Protein AF-A0A370DPQ4-F1 (afdb_monomer_lite)

Secondary structure (DSSP, 8-state):
------HHHHHHHHHHHHHHHHHHHHGGG-------HHHHHHHHHH-SSHHHHHHHHHT-SEEEEEEEE--S---S-TTS---EEEEEEEETTT--EEEPP-PPP-TTSSSTTHHHHHHHHHHHHHHHHTT---

Sequence (134 aa):
MGINKSAIDYSRQVSAELSNIAEEVFGNEAEIKQQEVKTLRQILNKANQPYLALCRQIGAERLLLADLEIPFSLSDIDSAYWPDLRLNLVDCDTGRKKKKNHLNPTVRDHFPFQQAIKEVATDFLDDYHHLVVK

Radius of gyration: 15.85 Å; chains: 1; bounding box: 51×26×43 Å

Structure (mmCIF, N/CA/C/O backbone):
data_AF-A0A370DPQ4-F1
#
_entry.id   AF-A0A370DPQ4-F1
#
loop_
_atom_site.group_PDB
_atom_site.id
_atom_site.type_symbol
_atom_site.label_atom_id
_atom_site.label_alt_id
_atom_site.label_comp_id
_atom_site.label_asym_id
_atom_site.label_entity_id
_atom_site.label_seq_id
_atom_site.pdbx_PDB_ins_code
_atom_site.Cartn_x
_atom_site.Cartn_y
_atom_site.Cartn_z
_atom_site.occupancy
_atom_site.B_iso_or_equiv
_atom_site.auth_seq_id
_atom_site.auth_comp_id
_atom_site.auth_asym_id
_atom_site.auth_atom_id
_atom_site.pdbx_PDB_model_num
ATOM 1 N N . MET A 1 1 ? 25.120 4.614 -23.167 1.00 29.52 1 MET A N 1
ATOM 2 C CA . MET A 1 1 ? 24.544 5.749 -22.416 1.00 29.52 1 MET A CA 1
ATOM 3 C C . MET A 1 1 ? 23.648 5.154 -21.345 1.00 29.52 1 MET A C 1
ATOM 5 O O . MET A 1 1 ? 22.537 4.755 -21.663 1.00 29.52 1 MET A O 1
ATOM 9 N N . GLY A 1 2 ? 24.177 4.958 -20.135 1.00 37.03 2 GLY A N 1
ATOM 10 C CA . GLY A 1 2 ? 23.387 4.459 -19.009 1.00 37.03 2 GLY A CA 1
ATOM 11 C C . GLY A 1 2 ? 22.484 5.582 -18.521 1.00 37.03 2 GLY A C 1
ATOM 12 O O . GLY A 1 2 ? 22.967 6.683 -18.255 1.00 37.03 2 GLY A O 1
ATOM 13 N N . ILE A 1 3 ? 21.175 5.348 -18.492 1.00 42.62 3 ILE A N 1
ATOM 14 C CA . ILE A 1 3 ? 20.234 6.290 -17.891 1.00 42.62 3 ILE A CA 1
ATOM 15 C C . ILE A 1 3 ? 20.566 6.287 -16.407 1.00 42.62 3 ILE A C 1
ATOM 17 O O . ILE A 1 3 ? 20.335 5.290 -15.731 1.00 42.62 3 ILE A O 1
ATOM 21 N N . ASN A 1 4 ? 21.136 7.387 -15.926 1.00 43.28 4 ASN A N 1
ATOM 22 C CA . ASN A 1 4 ? 21.389 7.618 -14.514 1.00 43.28 4 ASN A CA 1
ATOM 23 C C . ASN A 1 4 ? 20.014 7.763 -13.836 1.00 43.28 4 ASN A C 1
ATOM 25 O O . ASN A 1 4 ? 19.497 8.870 -13.694 1.00 43.28 4 ASN A O 1
ATOM 29 N N . LYS A 1 5 ? 19.340 6.634 -13.569 1.00 52.50 5 LYS A N 1
ATOM 30 C CA . LYS A 1 5 ? 18.010 6.602 -12.957 1.00 52.50 5 LYS A CA 1
ATOM 31 C C . LYS A 1 5 ? 18.172 7.119 -11.539 1.00 52.50 5 LYS A C 1
ATOM 33 O O . LYS A 1 5 ? 18.677 6.422 -10.662 1.00 52.50 5 LYS A O 1
ATOM 38 N N . SER A 1 6 ? 17.779 8.367 -11.325 1.00 59.38 6 SER A N 1
ATOM 39 C CA . SER A 1 6 ? 17.819 8.954 -9.997 1.00 59.38 6 SER A CA 1
ATOM 40 C C . SER A 1 6 ? 16.824 8.225 -9.083 1.00 59.38 6 SER A C 1
ATOM 42 O O . SER A 1 6 ? 15.811 7.689 -9.538 1.00 59.38 6 SER A O 1
ATOM 44 N N . ALA A 1 7 ? 17.065 8.245 -7.772 1.00 59.22 7 ALA A N 1
ATOM 45 C CA . ALA A 1 7 ? 16.111 7.757 -6.770 1.00 59.22 7 ALA A CA 1
ATOM 46 C C . ALA A 1 7 ? 14.694 8.360 -6.943 1.00 59.22 7 ALA A C 1
ATOM 48 O O . ALA A 1 7 ? 13.693 7.720 -6.625 1.00 59.22 7 ALA A O 1
ATOM 49 N N . ILE A 1 8 ? 14.616 9.581 -7.484 1.00 61.47 8 ILE A N 1
ATOM 50 C CA . ILE A 1 8 ? 13.374 10.304 -7.789 1.00 61.47 8 ILE A CA 1
ATOM 51 C C . ILE A 1 8 ? 12.639 9.676 -8.982 1.00 61.47 8 ILE A C 1
ATOM 53 O O . ILE A 1 8 ? 11.414 9.568 -8.966 1.00 61.47 8 ILE A O 1
ATOM 57 N N . ASP A 1 9 ? 13.363 9.233 -10.010 1.00 68.31 9 ASP A N 1
ATOM 58 C CA . ASP A 1 9 ? 12.749 8.568 -11.163 1.00 68.31 9 ASP A CA 1
ATOM 59 C C . ASP A 1 9 ? 12.213 7.188 -10.780 1.00 68.31 9 ASP A C 1
ATOM 61 O O . ASP A 1 9 ? 11.148 6.783 -11.246 1.00 68.31 9 ASP A O 1
ATOM 65 N N . TYR A 1 10 ? 12.911 6.498 -9.875 1.00 67.81 10 TYR A N 1
ATOM 66 C CA . TYR A 1 10 ? 12.460 5.214 -9.352 1.00 67.81 10 TYR A CA 1
ATOM 67 C C . TYR A 1 10 ? 11.205 5.348 -8.480 1.00 67.81 10 TYR A C 1
ATOM 69 O O . TYR A 1 10 ? 10.243 4.610 -8.678 1.00 67.81 10 TYR A O 1
ATOM 77 N N . SER A 1 11 ? 11.167 6.299 -7.538 1.00 67.56 11 SER A N 1
ATOM 78 C CA . SER A 1 11 ? 9.983 6.499 -6.688 1.00 67.56 11 SER A CA 1
ATOM 79 C C . SER A 1 11 ? 8.747 6.884 -7.503 1.00 67.56 11 SER A C 1
ATOM 81 O O . SER A 1 11 ? 7.648 6.410 -7.214 1.00 67.56 11 SER A O 1
ATOM 83 N N . ARG A 1 12 ? 8.928 7.674 -8.570 1.00 73.69 12 ARG A N 1
ATOM 84 C CA . ARG A 1 12 ? 7.856 8.002 -9.517 1.00 73.69 12 ARG A CA 1
ATOM 85 C C . ARG A 1 12 ? 7.357 6.764 -10.265 1.00 73.69 12 ARG A C 1
ATOM 87 O O . ARG A 1 12 ? 6.148 6.603 -10.389 1.00 73.69 12 ARG A O 1
ATOM 94 N N . GLN A 1 13 ? 8.259 5.892 -10.726 1.00 74.38 13 GLN A N 1
ATOM 95 C CA . GLN A 1 13 ? 7.888 4.627 -11.375 1.00 74.38 13 GLN A CA 1
ATOM 96 C C . GLN A 1 13 ? 7.106 3.721 -10.420 1.00 74.38 13 GLN A C 1
ATOM 98 O O . GLN A 1 13 ? 6.004 3.310 -10.756 1.00 74.38 13 GLN A O 1
ATOM 103 N N . VAL A 1 14 ? 7.605 3.500 -9.201 1.00 73.19 14 VAL A N 1
ATOM 104 C CA . VAL A 1 14 ? 6.902 2.711 -8.170 1.00 73.19 14 VAL A CA 1
ATOM 105 C C . VAL A 1 14 ? 5.509 3.268 -7.910 1.00 73.19 14 VAL A C 1
ATOM 107 O O . VAL A 1 14 ? 4.546 2.514 -7.838 1.00 73.19 14 VAL A O 1
ATOM 110 N N . SER A 1 15 ? 5.393 4.590 -7.771 1.00 76.06 15 SER A N 1
ATOM 111 C CA . SER A 1 15 ? 4.105 5.218 -7.507 1.00 76.06 15 SER A CA 1
ATOM 112 C C . SER A 1 15 ? 3.126 5.054 -8.667 1.00 76.06 15 SER A C 1
ATOM 114 O O . SER A 1 15 ? 1.945 4.855 -8.410 1.00 76.06 15 SER A O 1
ATOM 116 N N . ALA A 1 16 ? 3.592 5.140 -9.916 1.00 80.25 16 ALA A N 1
ATOM 117 C CA . ALA A 1 16 ? 2.751 4.919 -11.089 1.00 80.25 16 ALA A CA 1
ATOM 118 C C . ALA A 1 16 ? 2.267 3.463 -11.166 1.00 80.25 16 ALA A C 1
ATOM 120 O O . ALA A 1 16 ? 1.093 3.215 -11.413 1.00 80.25 16 ALA A O 1
ATOM 121 N N . GLU A 1 17 ? 3.148 2.504 -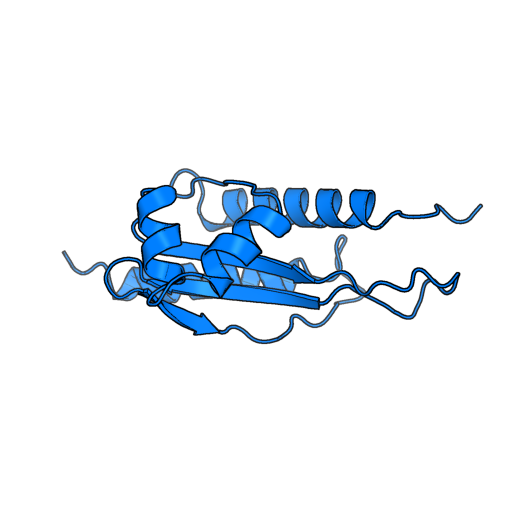10.881 1.00 79.25 17 GLU A N 1
ATOM 122 C CA . GLU A 1 17 ? 2.801 1.080 -10.859 1.00 79.25 17 GLU A CA 1
ATOM 123 C C . GLU A 1 17 ? 1.819 0.738 -9.741 1.00 79.25 17 GLU A C 1
ATOM 125 O O . GLU A 1 17 ? 0.858 0.005 -9.963 1.00 79.25 17 GLU A O 1
ATOM 130 N N . LEU A 1 18 ? 2.007 1.315 -8.551 1.00 76.56 18 LEU A N 1
ATOM 131 C CA . LEU A 1 18 ? 1.055 1.175 -7.451 1.00 76.56 18 LEU A CA 1
ATOM 132 C C . LEU A 1 18 ? -0.318 1.737 -7.818 1.00 76.56 18 LEU A C 1
ATOM 134 O O . LEU A 1 18 ? -1.318 1.102 -7.498 1.00 76.56 18 LEU A O 1
ATOM 138 N N . SER A 1 19 ? -0.373 2.886 -8.500 1.00 79.81 19 SER A N 1
ATOM 139 C CA . SER A 1 19 ? -1.637 3.446 -8.984 1.00 79.81 19 SER A CA 1
ATOM 140 C C . SER A 1 19 ? -2.319 2.519 -9.987 1.00 79.81 19 SER A C 1
ATOM 142 O O . SER A 1 19 ? -3.490 2.203 -9.810 1.00 79.81 19 SER A O 1
ATOM 144 N N . ASN A 1 20 ? -1.579 2.024 -10.984 1.00 83.62 20 ASN A N 1
ATOM 145 C CA . ASN A 1 20 ? -2.119 1.121 -12.004 1.00 83.62 20 ASN A CA 1
ATOM 146 C C . ASN A 1 20 ? -2.664 -0.173 -11.388 1.00 83.62 20 ASN A C 1
ATOM 148 O O . ASN A 1 20 ? -3.752 -0.619 -11.739 1.00 83.62 20 ASN A O 1
ATOM 152 N N . ILE A 1 21 ? -1.922 -0.773 -10.450 1.00 80.81 21 ILE A N 1
ATOM 153 C CA . ILE A 1 21 ? -2.357 -1.995 -9.763 1.00 80.81 21 ILE A CA 1
ATOM 154 C C . ILE A 1 21 ? -3.564 -1.708 -8.872 1.00 80.81 21 ILE A C 1
ATOM 156 O O . ILE A 1 21 ? -4.477 -2.524 -8.808 1.00 80.81 21 ILE A O 1
ATOM 160 N N . ALA A 1 22 ? -3.593 -0.559 -8.195 1.00 77.88 22 ALA A N 1
ATOM 161 C CA . ALA A 1 22 ? -4.729 -0.191 -7.367 1.00 77.88 22 ALA A CA 1
ATOM 162 C C . ALA A 1 22 ? -6.004 0.009 -8.201 1.00 77.88 22 ALA A C 1
ATOM 164 O O . ALA A 1 22 ? -7.057 -0.484 -7.809 1.00 77.88 22 ALA A O 1
ATOM 165 N N . GLU A 1 23 ? -5.907 0.654 -9.365 1.00 81.31 23 GLU A N 1
ATOM 166 C CA . GLU A 1 23 ? -7.024 0.776 -10.307 1.00 81.31 23 GLU A CA 1
ATOM 167 C C . GLU A 1 23 ? -7.464 -0.588 -10.857 1.00 81.31 23 GLU A C 1
ATOM 169 O O . GLU A 1 23 ? -8.661 -0.854 -10.941 1.00 81.31 23 GLU A O 1
ATOM 174 N N . GLU A 1 24 ? -6.520 -1.473 -11.194 1.00 84.38 24 GLU A N 1
ATOM 175 C CA . GLU A 1 24 ? -6.833 -2.811 -11.711 1.00 84.38 24 GLU A CA 1
ATOM 176 C C . GLU A 1 24 ? -7.523 -3.698 -10.663 1.00 84.38 24 GLU A C 1
ATOM 178 O O . GLU A 1 24 ? -8.462 -4.423 -10.988 1.00 84.38 24 GLU A O 1
ATOM 183 N N . VAL A 1 25 ? -7.042 -3.664 -9.419 1.00 82.75 25 VAL A N 1
ATOM 184 C CA . VAL A 1 25 ? -7.478 -4.573 -8.354 1.00 82.75 25 VAL A CA 1
ATOM 185 C C . VAL A 1 25 ? -8.693 -4.015 -7.612 1.00 82.75 25 VAL A C 1
ATOM 187 O O . VAL A 1 25 ? -9.684 -4.719 -7.463 1.00 82.75 25 VAL A O 1
ATOM 190 N N . PHE A 1 26 ? -8.647 -2.755 -7.170 1.00 79.25 26 PHE A N 1
ATOM 191 C CA . PHE A 1 26 ? -9.688 -2.149 -6.328 1.00 79.25 26 PHE A CA 1
ATOM 192 C C . PHE A 1 26 ? -10.723 -1.327 -7.115 1.00 79.25 26 PHE A C 1
ATOM 194 O O . PHE A 1 26 ? -11.769 -0.968 -6.573 1.00 79.25 26 PHE A O 1
ATOM 201 N N . GLY A 1 27 ? -10.449 -0.988 -8.379 1.00 77.81 27 GLY A N 1
ATOM 202 C CA . GLY A 1 27 ? -11.340 -0.157 -9.187 1.00 77.81 27 GLY A CA 1
ATOM 203 C C . GLY A 1 27 ? -11.649 1.194 -8.531 1.00 77.81 27 GLY A C 1
ATOM 204 O O . GLY A 1 27 ? -10.762 1.882 -8.033 1.00 77.81 27 GLY A O 1
ATOM 205 N N . ASN A 1 28 ? -12.932 1.572 -8.513 1.00 73.38 28 ASN A N 1
ATOM 206 C CA . ASN A 1 28 ? -13.397 2.857 -7.970 1.00 73.38 28 ASN A CA 1
ATOM 207 C C . ASN A 1 28 ? -13.479 2.898 -6.431 1.00 73.38 28 ASN A C 1
ATOM 209 O O . ASN A 1 28 ? -13.865 3.926 -5.877 1.00 73.38 28 ASN A O 1
ATOM 213 N N . GLU A 1 29 ? -13.184 1.794 -5.740 1.00 70.50 29 GLU A N 1
ATOM 214 C CA . GLU A 1 29 ? -13.314 1.695 -4.279 1.00 70.50 29 GLU A CA 1
ATOM 215 C C . GLU A 1 29 ? -12.052 2.160 -3.534 1.00 70.50 29 GLU A C 1
ATOM 217 O O . GLU A 1 29 ? -12.111 2.443 -2.337 1.00 70.50 29 GLU A O 1
ATOM 222 N N . ALA A 1 30 ? -10.915 2.287 -4.228 1.00 73.38 30 ALA A N 1
ATOM 223 C CA . ALA A 1 30 ? -9.673 2.780 -3.643 1.00 73.38 30 ALA A CA 1
ATOM 224 C C . ALA A 1 30 ? -9.435 4.262 -3.943 1.00 73.38 30 ALA A C 1
ATOM 226 O O . ALA A 1 30 ? -9.476 4.709 -5.087 1.00 73.38 30 ALA A O 1
ATOM 227 N N . 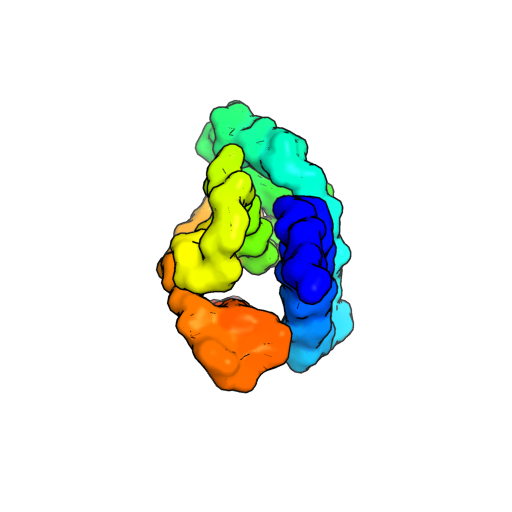GLU A 1 31 ? -9.067 5.016 -2.906 1.00 77.31 31 GLU A N 1
ATOM 228 C CA . GLU A 1 31 ? -8.483 6.343 -3.071 1.00 77.31 31 GLU A CA 1
ATOM 229 C C . GLU A 1 31 ? -6.954 6.249 -2.993 1.00 77.31 31 GLU A C 1
ATOM 231 O O . GLU A 1 31 ? -6.383 5.905 -1.954 1.00 77.31 31 GLU A O 1
ATOM 236 N N . ILE A 1 32 ? -6.270 6.586 -4.087 1.00 75.06 32 ILE A N 1
ATOM 237 C CA . ILE A 1 32 ? -4.806 6.597 -4.126 1.00 75.06 32 ILE A CA 1
ATOM 238 C C . ILE A 1 32 ? -4.304 7.954 -3.629 1.00 75.06 32 ILE A C 1
ATOM 240 O O . ILE A 1 32 ? -4.453 8.976 -4.299 1.00 75.06 32 ILE A O 1
ATOM 244 N N . LYS A 1 33 ? -3.650 7.965 -2.464 1.00 77.44 33 LYS A N 1
ATOM 245 C CA . LYS A 1 33 ? -2.978 9.155 -1.926 1.00 77.44 33 LYS A CA 1
ATOM 246 C C . LYS A 1 33 ? -1.463 8.959 -1.913 1.00 77.44 33 LYS A C 1
ATOM 248 O O . LYS A 1 33 ? -0.960 7.977 -1.376 1.00 77.44 33 LYS A O 1
ATOM 253 N N . GLN A 1 34 ? -0.731 9.931 -2.454 1.00 74.88 34 GLN A N 1
ATOM 254 C CA . GLN A 1 34 ? 0.728 10.000 -2.346 1.00 74.88 34 GLN A CA 1
ATOM 255 C C . GLN A 1 34 ? 1.123 10.937 -1.202 1.00 74.88 34 GLN A C 1
ATOM 257 O O . GLN A 1 34 ? 0.523 11.996 -1.016 1.00 74.88 34 GLN A O 1
ATOM 262 N N . GLN A 1 35 ? 2.151 10.564 -0.440 1.00 75.94 35 GLN A N 1
ATOM 263 C CA . GLN A 1 35 ? 2.678 11.387 0.645 1.00 75.94 35 GLN A CA 1
ATOM 264 C C . GLN A 1 35 ? 4.204 11.375 0.638 1.00 75.94 35 GLN A C 1
ATOM 266 O O . GLN A 1 35 ? 4.830 10.349 0.381 1.00 75.94 35 GLN A O 1
ATOM 271 N N . GLU A 1 36 ? 4.815 12.518 0.959 1.00 75.62 36 GLU A N 1
ATOM 272 C CA . GLU A 1 36 ? 6.263 12.586 1.132 1.00 75.62 36 GLU A CA 1
ATOM 273 C C . GLU A 1 36 ? 6.734 11.627 2.231 1.00 75.62 36 GLU A C 1
ATOM 275 O O . GLU A 1 36 ? 6.212 11.631 3.352 1.00 75.62 36 GLU A O 1
ATOM 280 N N . VAL A 1 37 ? 7.796 10.868 1.940 1.00 72.44 37 VAL A N 1
ATOM 281 C CA . VAL A 1 37 ? 8.385 9.883 2.863 1.00 72.44 37 VAL A CA 1
ATOM 282 C C . VAL A 1 37 ? 8.721 10.515 4.216 1.00 72.44 37 VAL A C 1
ATOM 284 O O . VAL A 1 37 ? 8.476 9.914 5.259 1.00 72.44 37 VAL A O 1
ATOM 287 N N . LYS A 1 38 ? 9.232 11.754 4.235 1.00 75.81 38 LYS A N 1
ATOM 288 C CA . LYS A 1 38 ? 9.564 12.466 5.479 1.00 75.81 38 LYS A CA 1
ATOM 289 C C . LYS A 1 38 ? 8.331 12.691 6.358 1.00 75.81 38 LYS A C 1
ATOM 291 O O . LYS A 1 38 ? 8.404 12.474 7.566 1.00 75.81 38 LYS A O 1
ATOM 296 N N . THR A 1 39 ? 7.215 13.093 5.760 1.00 79.38 39 THR A N 1
ATOM 297 C CA . THR A 1 39 ? 5.947 13.337 6.461 1.00 79.38 39 THR A CA 1
ATOM 298 C C . THR A 1 39 ? 5.366 12.031 6.991 1.00 79.38 39 THR A C 1
ATOM 300 O O . THR A 1 39 ? 5.032 11.947 8.173 1.00 79.38 39 THR A O 1
ATOM 303 N N . LEU A 1 40 ? 5.358 10.977 6.167 1.00 79.44 40 LEU A N 1
ATOM 304 C CA . LEU A 1 40 ? 4.949 9.639 6.595 1.00 79.44 40 LEU A CA 1
ATOM 305 C C . LEU A 1 40 ? 5.800 9.153 7.781 1.00 79.44 40 LEU A C 1
ATOM 307 O O . LEU A 1 40 ? 5.264 8.748 8.809 1.00 79.44 40 LEU A O 1
ATOM 311 N N . ARG A 1 41 ? 7.132 9.262 7.697 1.00 80.50 41 ARG A N 1
ATOM 312 C CA . ARG A 1 41 ? 8.052 8.880 8.783 1.00 80.50 41 ARG A CA 1
ATOM 313 C C . ARG A 1 41 ? 7.818 9.688 10.057 1.00 80.50 41 ARG A C 1
ATOM 315 O O . ARG A 1 41 ? 7.896 9.129 11.146 1.00 80.50 41 ARG A O 1
ATOM 322 N N . GLN A 1 42 ? 7.514 10.982 9.957 1.00 83.00 42 GLN A N 1
ATOM 323 C CA . GLN A 1 42 ? 7.187 11.797 11.129 1.00 83.00 42 GLN A CA 1
ATOM 324 C C . GLN A 1 42 ? 5.928 11.299 11.843 1.00 83.00 42 GLN A C 1
ATOM 326 O O . GLN A 1 42 ? 5.937 11.222 13.071 1.00 83.00 42 GLN A O 1
ATOM 331 N N . ILE A 1 43 ? 4.886 10.928 11.095 1.00 81.69 43 ILE A N 1
ATOM 332 C CA . ILE A 1 43 ? 3.659 10.343 11.653 1.00 81.69 43 ILE A CA 1
ATOM 333 C C . ILE A 1 43 ? 3.977 8.991 12.298 1.00 81.69 43 ILE A C 1
ATOM 335 O O . ILE A 1 43 ? 3.622 8.754 13.453 1.00 81.69 43 ILE A O 1
ATOM 339 N N . LEU A 1 44 ? 4.708 8.133 11.577 1.00 81.94 44 LEU A N 1
ATOM 340 C CA . LEU A 1 44 ? 5.025 6.780 12.027 1.00 81.94 44 LEU A CA 1
ATOM 341 C C . LEU A 1 44 ? 5.932 6.738 13.266 1.00 81.94 44 LEU A C 1
ATOM 343 O O . LEU A 1 44 ? 5.790 5.832 14.082 1.00 81.94 44 LEU A O 1
ATOM 347 N N . ASN A 1 45 ? 6.829 7.713 13.431 1.00 81.56 45 ASN A N 1
ATOM 348 C CA . ASN A 1 45 ? 7.802 7.733 14.527 1.00 81.56 45 ASN A CA 1
ATOM 349 C C . ASN A 1 45 ? 7.310 8.462 15.786 1.00 81.56 45 ASN A C 1
ATOM 351 O O . ASN A 1 45 ? 7.824 8.199 16.870 1.00 81.56 45 ASN A O 1
ATOM 355 N N . LYS A 1 46 ? 6.380 9.419 15.664 1.00 77.19 46 LYS A N 1
ATOM 356 C CA . LYS A 1 46 ? 5.977 10.287 16.790 1.00 77.19 46 LYS A CA 1
ATOM 357 C C . LYS A 1 46 ? 4.728 9.822 17.535 1.00 77.19 46 LYS A C 1
ATOM 359 O O . LYS A 1 46 ? 4.471 10.307 18.633 1.00 77.19 46 LYS A O 1
ATOM 364 N N . ALA A 1 47 ? 3.922 8.949 16.944 1.00 75.69 47 ALA A N 1
ATOM 365 C CA . ALA A 1 47 ? 2.623 8.586 17.495 1.00 75.69 47 ALA A CA 1
ATOM 366 C C . ALA A 1 47 ? 2.686 7.305 18.340 1.00 75.69 47 ALA A C 1
ATOM 368 O O . ALA A 1 47 ? 3.284 6.316 17.931 1.00 75.69 47 ALA A O 1
ATOM 369 N N . ASN A 1 48 ? 1.972 7.288 19.474 1.00 78.88 48 ASN A N 1
ATOM 370 C CA . ASN A 1 48 ? 1.753 6.067 20.268 1.00 78.88 48 ASN A CA 1
ATOM 371 C C . ASN A 1 48 ? 0.970 4.995 19.485 1.00 78.88 48 ASN A C 1
ATOM 373 O O . ASN A 1 48 ? 1.099 3.805 19.759 1.00 78.88 48 ASN A O 1
ATOM 377 N N . GLN A 1 49 ? 0.153 5.417 18.513 1.00 84.56 49 GLN A N 1
ATOM 378 C CA . GLN A 1 49 ? -0.604 4.558 17.598 1.00 84.56 49 GLN A CA 1
ATOM 379 C C . GLN A 1 49 ? -0.500 5.116 16.166 1.00 84.56 49 GLN A C 1
ATOM 381 O O . GLN A 1 49 ? -1.426 5.767 15.674 1.00 84.56 49 GLN A O 1
ATOM 386 N N . PRO A 1 50 ? 0.646 4.918 15.495 1.00 87.25 50 PRO A N 1
ATOM 387 C CA . PRO A 1 50 ? 0.979 5.638 14.267 1.00 87.25 50 PRO A CA 1
ATOM 388 C C . PRO A 1 50 ? 0.051 5.340 13.094 1.00 87.25 50 PRO A C 1
ATOM 390 O O . PRO A 1 50 ? -0.313 6.242 12.344 1.00 87.25 50 PRO A O 1
ATOM 393 N N . TYR A 1 51 ? -0.382 4.091 12.964 1.00 86.69 51 TYR A N 1
ATOM 394 C CA . TYR A 1 51 ? -1.263 3.671 11.881 1.00 86.69 51 TYR A CA 1
ATOM 395 C C . TYR A 1 51 ? -2.700 4.178 12.058 1.00 86.69 51 TYR A C 1
ATOM 397 O O . TYR A 1 51 ? -3.305 4.614 11.088 1.00 86.69 51 TYR A O 1
ATOM 405 N N . LEU A 1 52 ? -3.207 4.240 13.294 1.00 88.06 52 LEU A N 1
ATOM 406 C CA . LEU A 1 52 ? -4.495 4.876 13.606 1.00 88.06 52 LEU A CA 1
ATOM 407 C C . LEU A 1 52 ? -4.475 6.380 13.315 1.00 88.06 52 LEU A C 1
ATOM 409 O O . LEU A 1 52 ? -5.439 6.919 12.776 1.00 88.06 52 LEU A O 1
ATOM 413 N N . ALA A 1 53 ? -3.378 7.064 13.650 1.00 87.00 53 ALA A N 1
ATOM 414 C CA . ALA A 1 53 ? -3.217 8.479 13.328 1.00 87.00 53 ALA A CA 1
ATOM 415 C C . ALA A 1 53 ? -3.222 8.715 11.808 1.00 87.00 53 ALA A C 1
ATOM 417 O O . ALA A 1 53 ? -3.917 9.611 11.332 1.00 87.00 53 ALA A O 1
ATOM 418 N N . LEU A 1 54 ? -2.510 7.871 11.053 1.00 86.25 54 LEU A N 1
ATOM 419 C CA . LEU A 1 54 ? -2.487 7.920 9.591 1.00 86.25 54 LEU A CA 1
ATOM 420 C C . LEU A 1 54 ? -3.876 7.660 8.985 1.00 86.25 54 LEU A C 1
ATOM 422 O O . LEU A 1 54 ? -4.323 8.419 8.131 1.00 86.25 54 LEU A O 1
ATOM 426 N N . CYS A 1 55 ? -4.590 6.648 9.476 1.00 88.12 55 CYS A N 1
ATOM 427 C CA . CYS A 1 55 ? -5.960 6.348 9.065 1.00 88.12 55 CYS A CA 1
ATOM 428 C C . CYS A 1 55 ? -6.918 7.522 9.274 1.00 88.12 55 CYS A C 1
ATOM 430 O O . CYS A 1 55 ? -7.655 7.881 8.361 1.00 88.12 55 CYS A O 1
ATOM 432 N N . ARG A 1 56 ? -6.870 8.176 10.441 1.00 86.94 56 ARG A N 1
ATOM 433 C CA . ARG A 1 56 ? -7.709 9.353 10.732 1.00 86.94 56 ARG A CA 1
ATOM 434 C C . ARG A 1 56 ? -7.392 10.538 9.829 1.00 86.94 56 ARG A C 1
ATOM 436 O O . ARG A 1 56 ? -8.300 11.267 9.455 1.00 86.94 56 ARG A O 1
ATOM 443 N N . GLN A 1 57 ? -6.119 10.736 9.491 1.00 85.50 57 GLN A N 1
ATOM 444 C CA . GLN A 1 57 ? -5.706 11.791 8.568 1.00 85.50 57 GLN A CA 1
ATOM 445 C C . GLN A 1 57 ? -6.211 11.531 7.145 1.00 85.50 57 GLN A C 1
ATOM 447 O O . GLN A 1 57 ? -6.596 12.469 6.453 1.00 85.50 57 GLN A O 1
ATOM 452 N N . ILE A 1 58 ? -6.167 10.274 6.703 1.00 84.62 58 ILE A N 1
ATOM 453 C CA . ILE A 1 58 ? -6.577 9.883 5.352 1.00 84.62 58 ILE A CA 1
ATOM 454 C C . ILE A 1 58 ? -8.104 9.787 5.239 1.00 84.62 58 ILE A C 1
ATOM 456 O O . ILE A 1 58 ? -8.635 10.055 4.166 1.00 84.62 58 ILE A O 1
ATOM 460 N N . GLY A 1 59 ? -8.799 9.468 6.334 1.00 84.44 59 GLY A N 1
ATOM 461 C CA . GLY A 1 59 ? -10.248 9.269 6.351 1.00 84.44 59 GLY A CA 1
ATOM 462 C C . GLY A 1 59 ? -10.680 7.937 5.736 1.00 84.44 59 GLY A C 1
ATOM 463 O O . GLY A 1 59 ? -11.792 7.845 5.232 1.00 84.44 59 GLY A O 1
ATOM 464 N N . ALA A 1 60 ? -9.805 6.927 5.749 1.00 80.88 60 ALA A N 1
ATOM 465 C CA . ALA A 1 60 ? -10.086 5.612 5.179 1.00 80.88 60 ALA A CA 1
ATOM 466 C C . ALA A 1 60 ? -10.418 4.583 6.263 1.00 80.88 60 ALA A C 1
ATOM 468 O O . ALA A 1 60 ? -9.876 4.626 7.369 1.00 80.88 60 ALA A O 1
ATOM 469 N N . GLU A 1 61 ? -11.263 3.617 5.908 1.00 81.88 61 GLU A N 1
ATOM 470 C CA . GLU A 1 61 ? -11.556 2.458 6.754 1.00 81.88 61 GLU A CA 1
ATOM 471 C C . GLU A 1 61 ? -10.401 1.453 6.752 1.00 81.88 61 GLU A C 1
ATOM 473 O O . GLU A 1 61 ? -10.174 0.766 7.743 1.00 81.88 61 GLU A O 1
ATOM 478 N N . ARG A 1 62 ? -9.626 1.357 5.669 1.00 81.56 62 ARG A N 1
ATOM 479 C CA . ARG A 1 62 ? -8.467 0.461 5.559 1.00 81.56 62 ARG A CA 1
ATOM 480 C C . ARG A 1 62 ? -7.365 1.134 4.748 1.00 81.56 62 ARG A C 1
ATOM 482 O O . ARG A 1 62 ? -7.653 1.959 3.885 1.00 81.56 62 ARG A O 1
ATOM 489 N N . LEU A 1 63 ? -6.105 0.783 5.009 1.00 85.88 63 LEU A N 1
ATOM 490 C CA . LEU A 1 63 ? -4.970 1.286 4.225 1.00 85.88 63 LEU A CA 1
ATOM 491 C C . LEU A 1 63 ? -4.079 0.147 3.736 1.00 85.88 63 LEU A C 1
ATOM 493 O O . LEU A 1 63 ? -3.588 -0.653 4.533 1.00 85.88 63 LEU A O 1
ATOM 497 N N . LEU A 1 64 ? -3.783 0.153 2.438 1.00 84.12 64 LEU A N 1
ATOM 498 C CA . LEU A 1 64 ? -2.620 -0.520 1.870 1.00 84.12 64 LEU A CA 1
ATOM 499 C C . LEU A 1 64 ? -1.472 0.495 1.799 1.00 84.12 64 LEU A C 1
ATOM 501 O O . LEU A 1 64 ? -1.452 1.378 0.946 1.00 84.12 64 LEU A O 1
ATOM 505 N N . LEU A 1 65 ? -0.520 0.394 2.725 1.00 83.81 65 LEU A N 1
ATOM 506 C CA . LEU A 1 65 ? 0.621 1.301 2.799 1.00 83.81 65 LEU A CA 1
ATOM 507 C C . LEU A 1 65 ? 1.842 0.698 2.103 1.00 83.81 65 LEU A C 1
ATOM 509 O O . LEU A 1 65 ? 2.395 -0.297 2.576 1.00 83.81 65 LEU A O 1
ATOM 513 N N . ALA A 1 66 ? 2.306 1.369 1.052 1.00 79.88 66 ALA A N 1
ATOM 514 C CA . ALA A 1 66 ? 3.580 1.101 0.401 1.00 79.88 66 ALA A CA 1
ATOM 515 C C . ALA A 1 66 ? 4.684 2.016 0.957 1.00 79.88 66 ALA A C 1
ATOM 517 O O . ALA A 1 66 ? 4.698 3.219 0.707 1.00 79.88 66 ALA A O 1
ATOM 518 N N . ASP A 1 67 ? 5.604 1.441 1.732 1.00 77.25 67 ASP A N 1
ATOM 519 C CA . ASP A 1 67 ? 6.775 2.124 2.288 1.00 77.25 67 ASP A CA 1
ATOM 520 C C . ASP A 1 67 ? 8.009 1.765 1.454 1.00 77.25 67 ASP A C 1
ATOM 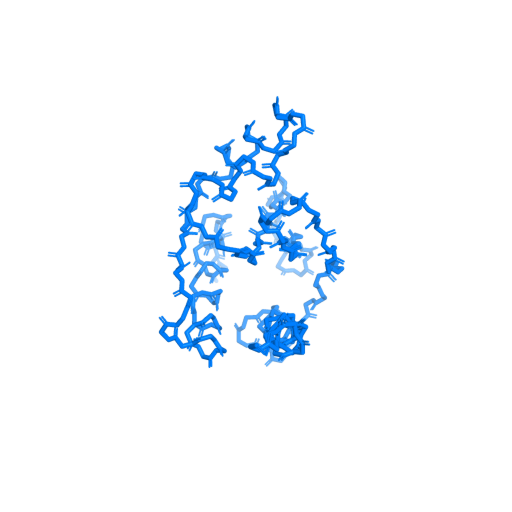522 O O . ASP A 1 67 ? 8.521 0.647 1.536 1.00 77.25 67 ASP A O 1
ATOM 526 N N . LEU A 1 68 ? 8.445 2.709 0.619 1.00 73.62 68 LEU A N 1
ATOM 527 C CA . LEU A 1 68 ? 9.620 2.569 -0.234 1.00 73.62 68 LEU A CA 1
ATOM 528 C C . LEU A 1 68 ? 10.860 3.121 0.482 1.00 73.62 68 LEU A C 1
ATOM 530 O O . LEU A 1 68 ? 10.962 4.323 0.738 1.00 73.62 68 LEU A O 1
ATOM 534 N N . GLU A 1 69 ? 11.830 2.253 0.752 1.00 69.88 69 GLU A N 1
ATOM 535 C CA . GLU A 1 69 ? 13.123 2.611 1.326 1.00 69.88 69 GLU A CA 1
ATOM 536 C C . GLU A 1 69 ? 14.211 2.525 0.245 1.00 69.88 69 GLU A C 1
ATOM 538 O O . GLU A 1 69 ? 14.597 1.444 -0.201 1.00 69.88 69 GLU A O 1
ATOM 543 N N . ILE A 1 70 ? 14.699 3.688 -0.203 1.00 62.16 70 ILE A N 1
ATOM 544 C CA . ILE A 1 70 ? 15.780 3.774 -1.192 1.00 62.16 70 ILE A CA 1
ATOM 545 C C . ILE A 1 70 ? 17.115 3.846 -0.440 1.00 62.16 70 ILE A C 1
ATOM 547 O O . ILE A 1 70 ? 17.353 4.843 0.250 1.00 62.16 70 ILE A O 1
ATOM 551 N N . PRO A 1 71 ? 17.994 2.829 -0.529 1.00 54.66 71 PRO A N 1
ATOM 552 C CA . PRO A 1 71 ? 19.291 2.885 0.131 1.00 54.66 71 PRO A CA 1
ATOM 553 C C . PRO A 1 71 ? 20.156 4.011 -0.460 1.00 54.66 71 PRO A C 1
ATOM 555 O O . PRO A 1 71 ? 20.181 4.241 -1.666 1.00 54.66 71 PRO A O 1
ATOM 558 N N . PHE A 1 72 ? 20.876 4.722 0.410 1.00 46.78 72 PHE A N 1
ATOM 559 C CA . PHE A 1 72 ? 21.576 5.983 0.119 1.00 46.78 72 PHE A CA 1
ATOM 560 C C . PHE A 1 72 ? 22.839 5.877 -0.765 1.00 46.78 72 PHE A C 1
ATOM 562 O O . PHE A 1 72 ? 23.561 6.862 -0.902 1.00 46.78 72 PHE A O 1
ATOM 569 N N . SER A 1 73 ? 23.130 4.733 -1.390 1.00 48.16 73 SER A N 1
ATOM 570 C CA . SER A 1 73 ? 24.299 4.578 -2.267 1.00 48.16 73 SER A CA 1
ATOM 571 C C . SER A 1 73 ? 23.879 4.227 -3.692 1.00 48.16 73 SER A C 1
ATOM 573 O O . SER A 1 73 ? 23.730 3.056 -4.036 1.00 48.16 73 SER A O 1
ATOM 575 N N . LEU A 1 74 ? 23.722 5.254 -4.528 1.00 45.59 74 LEU A N 1
ATOM 576 C CA . LEU A 1 74 ? 23.741 5.111 -5.983 1.00 45.59 74 LEU A CA 1
ATOM 577 C C . LEU A 1 74 ? 25.191 4.795 -6.381 1.00 45.59 74 LEU A C 1
ATOM 579 O O . LEU A 1 74 ? 26.016 5.700 -6.474 1.00 45.59 74 LEU A O 1
ATOM 583 N N . SER A 1 75 ? 25.530 3.512 -6.501 1.00 44.28 75 SER A N 1
ATOM 584 C CA . SER A 1 75 ? 26.773 3.077 -7.146 1.00 44.28 75 SER A CA 1
ATOM 585 C C . SER A 1 75 ? 26.469 2.736 -8.608 1.00 44.28 75 SER A C 1
ATOM 587 O O . SER A 1 75 ? 25.357 2.312 -8.918 1.00 44.28 75 SER A O 1
ATOM 589 N N . ASP A 1 76 ? 27.446 2.924 -9.497 1.00 45.44 76 ASP A N 1
ATOM 590 C CA . ASP A 1 76 ? 27.327 2.806 -10.962 1.00 45.44 76 ASP A CA 1
ATOM 591 C C . ASP A 1 76 ? 27.074 1.364 -11.482 1.00 45.44 76 ASP A C 1
ATOM 593 O O . ASP A 1 76 ? 27.369 1.051 -12.636 1.00 45.44 76 ASP A O 1
ATOM 597 N N . ILE A 1 77 ? 26.570 0.452 -10.640 1.00 47.56 77 ILE A N 1
ATOM 598 C CA . ILE A 1 77 ? 26.339 -0.960 -10.968 1.00 47.56 77 ILE A CA 1
ATOM 599 C C . ILE A 1 77 ? 24.831 -1.234 -11.065 1.00 47.56 77 ILE A C 1
ATOM 601 O O . ILE A 1 77 ? 24.145 -1.393 -10.054 1.00 47.56 77 ILE A O 1
ATOM 605 N N . ASP A 1 78 ? 24.338 -1.380 -12.300 1.00 46.03 78 ASP A N 1
ATOM 606 C CA . ASP A 1 78 ? 22.926 -1.623 -12.657 1.00 46.03 78 ASP A CA 1
ATOM 607 C C . ASP A 1 78 ? 22.297 -2.884 -12.019 1.00 46.03 78 ASP A C 1
ATOM 609 O O . ASP A 1 78 ? 21.076 -3.029 -12.004 1.00 46.03 78 ASP A O 1
ATOM 613 N N . SER A 1 79 ? 23.097 -3.820 -11.498 1.00 44.62 79 SER A N 1
ATOM 614 C CA . SER A 1 79 ? 22.622 -5.136 -11.047 1.00 44.62 79 SER A CA 1
ATOM 615 C C . SER A 1 79 ? 22.372 -5.276 -9.541 1.00 44.62 79 SER A C 1
ATOM 617 O O . SER A 1 79 ? 22.019 -6.374 -9.114 1.00 44.62 79 SER A O 1
ATOM 619 N N . ALA A 1 80 ? 22.604 -4.247 -8.715 1.00 46.94 80 ALA A N 1
ATOM 620 C CA . ALA A 1 80 ? 22.838 -4.494 -7.285 1.00 46.94 80 ALA A CA 1
ATOM 621 C C . ALA A 1 80 ? 21.821 -3.949 -6.271 1.00 46.94 80 ALA A C 1
ATOM 623 O O . ALA A 1 80 ? 21.824 -4.462 -5.157 1.00 46.94 80 ALA A O 1
ATOM 624 N N . TYR A 1 81 ? 20.947 -2.984 -6.574 1.00 53.62 81 TYR A N 1
ATOM 625 C CA . TYR A 1 81 ? 20.051 -2.460 -5.530 1.00 53.62 81 TYR A CA 1
ATOM 626 C C . TYR A 1 81 ? 18.669 -2.088 -6.055 1.00 53.62 81 TYR A C 1
ATOM 628 O O . TYR A 1 81 ? 18.407 -0.955 -6.451 1.00 53.62 81 TYR A O 1
ATOM 636 N N . TRP A 1 82 ? 17.753 -3.055 -5.984 1.00 58.22 82 TRP A N 1
ATOM 637 C CA . TRP A 1 82 ? 16.333 -2.739 -5.936 1.00 58.22 82 TRP A CA 1
ATOM 638 C C . TRP A 1 82 ? 16.028 -2.142 -4.555 1.00 58.22 82 TRP A C 1
ATOM 640 O O . TRP A 1 82 ? 16.457 -2.710 -3.548 1.00 58.22 82 TRP A O 1
ATOM 650 N N . PRO A 1 83 ? 15.350 -0.991 -4.468 1.00 61.44 83 PRO A N 1
ATOM 651 C CA . PRO A 1 83 ? 14.960 -0.431 -3.182 1.00 61.44 83 PRO A CA 1
ATOM 652 C C . PRO A 1 83 ? 13.973 -1.354 -2.470 1.00 61.44 83 PRO A C 1
ATOM 654 O O . PRO A 1 83 ? 13.156 -2.023 -3.106 1.00 61.44 83 PRO A O 1
ATOM 657 N N . ASP A 1 84 ? 14.066 -1.374 -1.143 1.00 71.75 84 ASP A N 1
ATOM 658 C CA . ASP A 1 84 ? 13.230 -2.220 -0.297 1.00 71.75 84 ASP A CA 1
ATOM 659 C C . ASP A 1 84 ? 11.817 -1.627 -0.277 1.00 71.75 84 ASP A C 1
ATOM 661 O O . ASP A 1 84 ? 11.580 -0.546 0.271 1.00 71.75 84 ASP A O 1
ATOM 665 N N . LEU A 1 85 ? 10.885 -2.312 -0.936 1.00 74.62 85 LEU A N 1
ATOM 666 C CA . LEU A 1 85 ? 9.472 -1.967 -0.931 1.00 74.62 85 LEU A CA 1
ATOM 667 C C . LEU A 1 85 ? 8.748 -2.849 0.083 1.00 74.62 85 LEU A C 1
ATOM 669 O O . LEU A 1 85 ? 8.634 -4.065 -0.087 1.00 74.62 85 LEU A O 1
ATOM 673 N N . ARG A 1 86 ? 8.215 -2.220 1.132 1.00 78.50 86 ARG A N 1
ATOM 674 C CA . ARG A 1 86 ? 7.454 -2.897 2.185 1.00 78.50 86 ARG A CA 1
ATOM 675 C C . ARG A 1 86 ? 5.980 -2.545 2.087 1.00 78.50 86 ARG A C 1
ATOM 677 O O . ARG A 1 86 ? 5.610 -1.376 2.169 1.00 78.50 86 ARG A O 1
ATOM 684 N N . LEU A 1 87 ? 5.132 -3.565 2.004 1.00 79.94 87 LEU A N 1
ATOM 685 C CA . LEU A 1 87 ? 3.680 -3.405 2.006 1.00 79.94 87 LEU A CA 1
ATOM 686 C C . LEU A 1 87 ? 3.113 -3.722 3.394 1.00 79.94 87 LEU A C 1
ATOM 688 O O . LEU A 1 87 ? 3.417 -4.754 4.000 1.00 79.94 87 LEU A O 1
ATOM 692 N N . ASN A 1 88 ? 2.284 -2.824 3.921 1.00 82.19 88 ASN A N 1
ATOM 693 C CA . ASN A 1 88 ? 1.582 -3.019 5.186 1.00 82.19 88 ASN A CA 1
ATOM 694 C C . ASN A 1 88 ? 0.081 -2.879 4.956 1.00 82.19 88 ASN A C 1
ATOM 696 O O . ASN A 1 88 ? -0.367 -1.852 4.454 1.00 82.19 88 ASN A O 1
ATOM 700 N N . LEU A 1 89 ? -0.680 -3.883 5.382 1.00 83.50 89 LEU A N 1
ATOM 701 C CA . LEU A 1 89 ? -2.138 -3.821 5.414 1.00 83.50 89 LEU A CA 1
ATOM 702 C C . LEU A 1 89 ? -2.543 -3.299 6.783 1.00 83.50 89 LEU A C 1
ATOM 704 O O . LEU A 1 89 ? -2.112 -3.863 7.790 1.00 83.50 89 LEU A O 1
ATOM 708 N N . VAL A 1 90 ? -3.319 -2.227 6.834 1.00 86.12 90 VAL A N 1
ATOM 709 C CA . VAL A 1 90 ? -3.727 -1.574 8.077 1.00 86.12 90 VAL A CA 1
ATOM 710 C C . VAL A 1 90 ? -5.241 -1.613 8.196 1.00 86.12 90 VAL A C 1
ATOM 712 O O . VAL A 1 90 ? -5.961 -1.117 7.330 1.00 86.12 90 VAL A O 1
ATOM 715 N N . ASP A 1 91 ? -5.703 -2.158 9.313 1.00 86.56 91 ASP A N 1
ATOM 716 C CA . ASP A 1 91 ? -7.070 -2.006 9.790 1.00 86.56 91 ASP A CA 1
ATOM 717 C C . ASP A 1 91 ? -7.185 -0.671 10.542 1.00 86.56 91 ASP A C 1
ATOM 719 O O . ASP A 1 91 ? -6.522 -0.480 11.567 1.00 86.56 91 ASP A O 1
ATOM 723 N N . CYS A 1 92 ? -7.988 0.266 10.029 1.00 88.50 92 CYS A N 1
ATOM 724 C CA . CYS A 1 92 ? -8.114 1.594 10.626 1.00 88.50 92 CYS A CA 1
ATOM 725 C C . CYS A 1 92 ? -9.018 1.664 11.854 1.00 88.50 92 CYS A C 1
ATOM 727 O O . CYS A 1 92 ? -8.931 2.653 12.585 1.00 88.50 92 CYS A O 1
ATOM 729 N N . ASP A 1 93 ? -9.807 0.625 12.134 1.00 85.81 93 ASP A N 1
ATOM 730 C CA . ASP A 1 93 ? -10.612 0.561 13.356 1.00 85.81 93 ASP A CA 1
ATOM 731 C C . ASP A 1 93 ? -9.714 0.255 14.556 1.00 85.81 93 ASP A C 1
ATOM 733 O O . ASP A 1 93 ? -9.842 0.845 15.631 1.00 85.81 93 ASP A O 1
ATOM 737 N N . THR A 1 94 ? -8.756 -0.656 14.362 1.00 84.38 94 THR A N 1
ATOM 738 C CA . THR A 1 94 ? -7.880 -1.144 15.436 1.00 84.38 94 THR A CA 1
ATOM 739 C C . THR A 1 94 ? -6.461 -0.578 15.386 1.00 84.38 94 THR A C 1
ATOM 741 O O . THR A 1 94 ? -5.715 -0.689 16.362 1.00 84.38 94 THR A O 1
ATOM 744 N N . GLY A 1 95 ? -6.051 0.003 14.257 1.00 83.50 95 GLY A N 1
ATOM 745 C CA . GLY A 1 95 ? -4.673 0.424 13.984 1.00 83.50 95 GLY A CA 1
ATOM 746 C C . GLY A 1 95 ?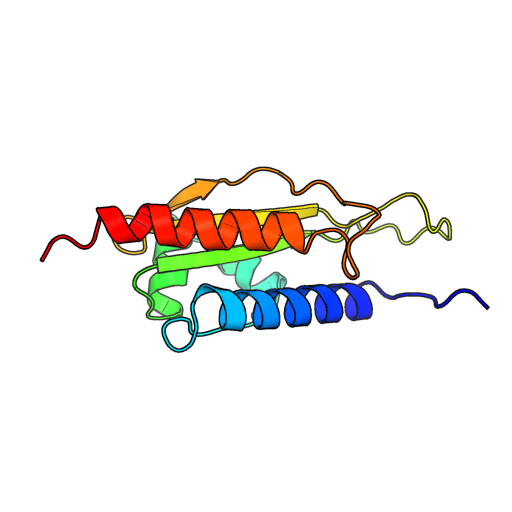 -3.683 -0.728 13.863 1.00 83.50 95 GLY A C 1
ATOM 747 O O . GLY A 1 95 ? -2.469 -0.496 13.849 1.00 83.50 95 GLY A O 1
ATOM 748 N N . ARG A 1 96 ? -4.169 -1.973 13.823 1.00 84.38 96 ARG A N 1
ATOM 749 C CA . ARG A 1 96 ? -3.320 -3.150 13.662 1.00 84.38 96 ARG A CA 1
ATOM 750 C C . ARG A 1 96 ? -2.845 -3.220 12.223 1.00 84.38 96 ARG A C 1
ATOM 752 O O . ARG A 1 96 ? -3.617 -3.022 11.288 1.00 84.38 96 ARG A O 1
ATOM 759 N N . LYS A 1 97 ? -1.565 -3.549 12.056 1.00 84.81 97 LYS A N 1
ATOM 760 C CA . LYS A 1 97 ? -0.994 -3.845 10.746 1.00 84.81 97 LYS A CA 1
ATOM 761 C C . LYS A 1 97 ? -0.688 -5.327 10.589 1.00 84.81 97 LYS A C 1
ATOM 763 O O . LYS A 1 97 ? -0.112 -5.942 11.487 1.00 84.81 97 LYS A O 1
ATOM 768 N N . LYS A 1 98 ? -0.983 -5.868 9.414 1.00 79.75 98 LYS A N 1
ATOM 769 C CA . LYS A 1 98 ? -0.444 -7.137 8.925 1.00 79.75 98 LYS A CA 1
ATOM 770 C C . LYS A 1 98 ? 0.717 -6.793 7.996 1.00 79.75 98 LYS A C 1
ATOM 772 O O . LYS A 1 98 ? 0.537 -6.150 6.962 1.00 79.75 98 LYS A O 1
ATOM 777 N N . LYS A 1 99 ? 1.937 -7.146 8.408 1.00 70.00 99 LYS A N 1
ATOM 778 C CA . LYS A 1 99 ? 3.137 -6.928 7.591 1.00 70.00 99 LYS A CA 1
ATOM 779 C C . LYS A 1 99 ? 3.151 -7.975 6.479 1.00 70.00 99 LYS A C 1
ATOM 781 O O . LYS A 1 99 ? 3.176 -9.165 6.782 1.00 70.00 99 LYS A O 1
ATOM 786 N N . LYS A 1 100 ? 3.168 -7.544 5.219 1.00 66.44 100 LYS A N 1
ATOM 787 C CA . LYS A 1 100 ? 3.544 -8.410 4.097 1.00 66.44 100 LYS A CA 1
ATOM 788 C C . LYS A 1 100 ? 5.045 -8.234 3.856 1.00 66.44 100 LYS A C 1
ATOM 790 O O . LYS A 1 100 ? 5.596 -7.148 4.044 1.00 66.44 100 LYS A O 1
ATOM 795 N N . ASN A 1 101 ? 5.721 -9.354 3.614 1.00 60.84 101 ASN A N 1
ATOM 796 C CA . ASN A 1 101 ? 7.181 -9.435 3.572 1.00 60.84 101 ASN A CA 1
ATOM 797 C C . ASN A 1 101 ? 7.788 -8.579 2.449 1.00 60.84 101 ASN A C 1
ATOM 799 O O . ASN A 1 101 ? 7.080 -8.101 1.568 1.00 60.84 101 ASN A O 1
ATOM 803 N N . HIS A 1 102 ? 9.112 -8.409 2.526 1.00 64.38 102 HIS A N 1
ATOM 804 C CA . HIS A 1 102 ? 9.960 -7.842 1.476 1.00 64.38 102 HIS A CA 1
ATOM 805 C C . HIS A 1 102 ? 9.559 -8.439 0.122 1.00 64.38 102 HIS A C 1
ATOM 807 O O . HIS A 1 102 ? 9.523 -9.665 -0.023 1.00 64.38 102 HIS A O 1
ATOM 813 N N . LEU A 1 103 ? 9.202 -7.582 -0.834 1.00 68.06 103 LEU A N 1
ATOM 814 C CA . LEU A 1 103 ? 8.889 -8.031 -2.185 1.00 68.06 103 LEU A CA 1
ATOM 815 C C . LEU A 1 103 ? 10.182 -8.458 -2.874 1.00 68.06 103 LEU A C 1
ATOM 817 O O . LEU A 1 103 ? 11.180 -7.745 -2.817 1.00 68.06 103 LEU A O 1
ATOM 821 N N . ASN A 1 104 ? 10.164 -9.621 -3.520 1.00 67.00 104 ASN A N 1
ATOM 822 C CA . ASN A 1 104 ? 11.301 -10.073 -4.310 1.00 67.00 104 ASN A CA 1
ATOM 823 C C . ASN A 1 104 ? 11.147 -9.579 -5.754 1.00 67.00 104 ASN A C 1
ATOM 825 O O . ASN A 1 104 ? 10.056 -9.702 -6.316 1.00 67.00 104 ASN A O 1
ATOM 829 N N . PRO A 1 105 ? 12.211 -9.038 -6.366 1.00 66.12 105 PRO A N 1
ATOM 830 C CA . PRO A 1 105 ? 12.168 -8.575 -7.743 1.00 66.12 105 PRO A CA 1
ATOM 831 C C . PRO A 1 105 ? 12.073 -9.763 -8.712 1.00 66.12 105 PRO A C 1
ATOM 833 O O . PRO A 1 105 ? 12.825 -10.733 -8.595 1.00 66.12 105 PRO A O 1
ATOM 836 N N . THR A 1 106 ? 11.197 -9.664 -9.710 1.00 67.56 106 THR A N 1
ATOM 837 C CA . THR A 1 106 ? 11.005 -10.665 -10.764 1.00 67.56 106 THR A CA 1
ATOM 838 C C . THR A 1 106 ? 11.494 -10.118 -12.103 1.00 67.56 106 THR A C 1
ATOM 840 O O . THR A 1 106 ? 11.067 -9.066 -12.564 1.00 67.56 106 THR A O 1
ATOM 843 N N . VAL A 1 107 ? 12.392 -10.856 -12.764 1.00 61.00 107 VAL A N 1
ATOM 844 C CA . VAL A 1 107 ? 13.099 -10.419 -13.991 1.00 61.00 107 VAL A CA 1
ATOM 845 C C . VAL A 1 107 ? 12.173 -10.265 -15.210 1.00 61.00 107 VAL A C 1
ATOM 847 O O . VAL A 1 107 ? 12.549 -9.637 -16.195 1.00 61.00 107 VAL A O 1
ATOM 850 N N . ARG A 1 108 ? 10.976 -10.860 -15.175 1.00 66.25 108 ARG A N 1
ATOM 851 C CA . ARG A 1 108 ? 10.030 -10.874 -16.305 1.00 66.25 108 ARG A CA 1
ATOM 852 C C . ARG A 1 108 ? 8.980 -9.767 -16.256 1.00 66.25 108 ARG A C 1
ATOM 854 O O . ARG A 1 108 ? 8.234 -9.634 -17.222 1.00 66.25 108 ARG A O 1
ATOM 861 N N . ASP A 1 109 ? 8.929 -8.999 -15.177 1.00 60.34 109 ASP A N 1
ATOM 862 C CA . ASP A 1 109 ? 7.957 -7.922 -15.045 1.00 60.34 109 ASP A CA 1
ATOM 863 C C . ASP A 1 109 ? 8.478 -6.653 -15.727 1.00 60.34 109 ASP A C 1
ATOM 865 O O . ASP A 1 109 ? 9.682 -6.380 -15.738 1.00 60.34 109 ASP A O 1
ATOM 869 N N . HIS A 1 110 ? 7.572 -5.841 -16.279 1.00 66.19 110 HIS A N 1
ATOM 870 C CA . HIS A 1 110 ? 7.945 -4.524 -16.810 1.00 66.19 110 HIS A CA 1
ATOM 871 C C . HIS A 1 110 ? 8.381 -3.569 -15.685 1.00 66.19 110 HIS A C 1
ATOM 873 O O . HIS A 1 110 ? 9.173 -2.653 -15.915 1.00 66.19 110 HIS A O 1
ATOM 879 N N . PHE A 1 111 ? 7.924 -3.849 -14.460 1.00 70.69 111 PHE A N 1
ATOM 880 C CA . PHE A 1 111 ? 8.424 -3.309 -13.206 1.00 70.69 111 PHE A CA 1
ATOM 881 C C . PHE A 1 111 ? 8.716 -4.457 -12.221 1.00 70.69 111 PHE A C 1
ATOM 883 O O . PHE A 1 111 ? 7.802 -5.218 -11.925 1.00 70.69 111 PHE A O 1
ATOM 890 N N . PRO A 1 112 ? 9.927 -4.575 -11.643 1.00 70.50 112 PRO A N 1
ATOM 891 C CA . PRO A 1 112 ? 10.373 -5.772 -10.916 1.00 70.50 112 PRO A CA 1
ATOM 892 C C . PRO A 1 112 ? 9.473 -6.270 -9.780 1.00 70.50 112 PRO A C 1
ATOM 894 O O . PRO A 1 112 ? 9.592 -7.426 -9.394 1.00 70.50 112 PRO A O 1
ATOM 897 N N . PHE A 1 113 ? 8.612 -5.428 -9.209 1.00 75.50 113 PHE A N 1
ATOM 898 C CA . PHE A 1 113 ? 7.715 -5.815 -8.118 1.00 75.50 113 PHE A CA 1
ATOM 899 C C . PHE A 1 113 ? 6.240 -5.891 -8.530 1.00 75.50 113 PHE A C 1
ATOM 901 O O . PHE A 1 113 ? 5.390 -6.040 -7.657 1.00 75.50 113 PHE A O 1
ATOM 908 N N . GLN A 1 114 ? 5.912 -5.774 -9.820 1.00 78.00 114 GLN A N 1
ATOM 909 C CA . GLN A 1 114 ? 4.530 -5.682 -10.294 1.00 78.00 114 GLN A CA 1
ATOM 910 C C . GLN A 1 114 ? 3.683 -6.867 -9.818 1.00 78.00 114 GLN A C 1
ATOM 912 O O . GLN A 1 114 ? 2.656 -6.656 -9.170 1.00 78.00 114 GLN A O 1
ATOM 917 N N . GLN A 1 115 ? 4.108 -8.103 -10.105 1.00 80.06 115 GLN A N 1
ATOM 918 C CA . GLN A 1 115 ? 3.337 -9.290 -9.719 1.00 80.06 115 GLN A CA 1
ATOM 919 C C . GLN A 1 115 ? 3.199 -9.394 -8.202 1.00 80.06 115 GLN A C 1
ATOM 921 O O . GLN A 1 115 ? 2.102 -9.605 -7.695 1.00 80.06 115 GLN A O 1
ATOM 926 N N . ALA A 1 116 ? 4.285 -9.144 -7.470 1.00 78.56 116 ALA A N 1
ATOM 927 C CA . ALA A 1 116 ? 4.284 -9.228 -6.016 1.00 78.56 116 ALA A CA 1
ATOM 928 C C . ALA A 1 116 ? 3.346 -8.186 -5.374 1.00 78.56 116 ALA A C 1
ATOM 930 O O . ALA A 1 116 ? 2.617 -8.502 -4.438 1.00 78.56 116 ALA A O 1
ATOM 931 N N . ILE A 1 117 ? 3.311 -6.949 -5.885 1.00 79.19 117 ILE A N 1
ATOM 932 C CA . ILE A 1 117 ? 2.359 -5.927 -5.421 1.00 79.19 117 ILE A CA 1
ATOM 933 C C . ILE A 1 117 ? 0.923 -6.365 -5.723 1.00 79.19 117 ILE A C 1
ATOM 935 O O . ILE A 1 117 ? 0.059 -6.239 -4.856 1.00 79.19 117 ILE A O 1
ATOM 939 N N . LYS A 1 118 ? 0.668 -6.894 -6.925 1.00 82.81 118 LYS A N 1
ATOM 940 C CA . LYS A 1 118 ? -0.661 -7.355 -7.342 1.00 82.81 118 LYS A CA 1
ATOM 941 C C . LYS A 1 118 ? -1.173 -8.512 -6.486 1.00 82.81 118 LYS A C 1
ATOM 943 O O . LYS A 1 118 ? -2.333 -8.493 -6.081 1.00 82.81 118 LYS A O 1
ATOM 948 N N . GLU A 1 119 ? -0.314 -9.470 -6.154 1.00 83.88 119 GLU A N 1
ATOM 949 C CA . GLU A 1 119 ? -0.627 -10.553 -5.216 1.00 83.88 119 GLU A CA 1
ATOM 950 C C . GLU A 1 119 ? -1.003 -9.997 -3.840 1.00 83.88 119 GLU A C 1
ATOM 952 O O . GLU A 1 119 ? -2.038 -10.358 -3.291 1.00 83.88 119 GLU A O 1
ATOM 957 N N . VAL A 1 120 ? -0.224 -9.052 -3.297 1.00 80.06 120 VAL A N 1
ATOM 958 C CA . VAL A 1 120 ? -0.555 -8.436 -2.003 1.00 80.06 120 VAL A CA 1
ATOM 959 C C . VAL A 1 120 ? -1.864 -7.648 -2.049 1.00 80.06 120 VAL A C 1
ATOM 961 O O . VAL A 1 120 ? -2.620 -7.698 -1.082 1.00 80.06 120 VAL A O 1
ATOM 964 N N . ALA A 1 121 ? -2.135 -6.926 -3.134 1.00 80.12 121 ALA A N 1
ATOM 965 C CA . ALA A 1 121 ? -3.379 -6.182 -3.309 1.00 80.12 121 ALA A CA 1
ATOM 966 C C . ALA A 1 121 ? -4.598 -7.116 -3.434 1.00 80.12 121 ALA A C 1
ATOM 968 O O . ALA A 1 121 ? -5.648 -6.834 -2.861 1.00 80.12 121 ALA A O 1
ATOM 969 N N . THR A 1 122 ? -4.446 -8.250 -4.121 1.00 83.31 122 THR A N 1
ATOM 970 C CA . THR A 1 122 ? -5.503 -9.268 -4.247 1.00 83.31 122 THR A CA 1
ATOM 971 C C . THR A 1 122 ? -5.748 -9.964 -2.910 1.00 83.31 122 THR A C 1
ATOM 973 O O . THR A 1 122 ? -6.883 -10.040 -2.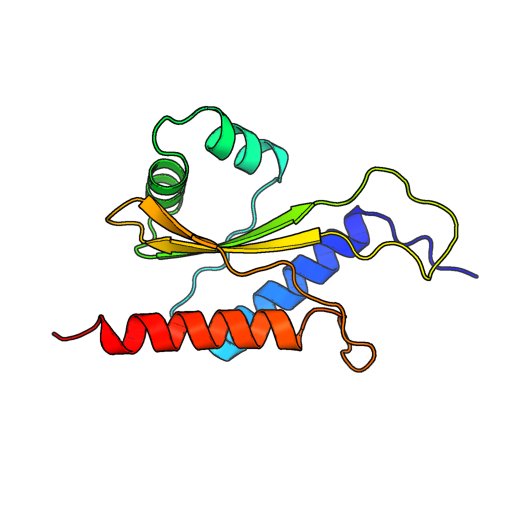460 1.00 83.31 122 THR A O 1
ATOM 976 N N . ASP A 1 123 ? -4.682 -10.364 -2.211 1.00 81.12 123 ASP A N 1
ATOM 977 C CA . ASP A 1 123 ? -4.786 -10.946 -0.871 1.00 81.12 123 ASP A CA 1
ATOM 978 C C . ASP A 1 123 ? -5.399 -9.966 0.132 1.00 81.12 123 ASP A C 1
ATOM 980 O O . ASP A 1 123 ? -6.082 -10.387 1.058 1.00 81.12 123 ASP A O 1
ATOM 984 N N . PHE A 1 124 ? -5.144 -8.662 -0.028 1.00 77.81 124 PHE A N 1
ATOM 985 C CA . PHE A 1 124 ? -5.825 -7.628 0.743 1.00 77.81 124 PHE A CA 1
ATOM 986 C C . PHE A 1 124 ? -7.327 -7.731 0.485 1.00 77.81 124 PHE A C 1
ATOM 988 O O . PHE A 1 124 ? -8.055 -7.981 1.433 1.00 77.81 124 PHE A O 1
ATOM 995 N N . LEU A 1 125 ? -7.790 -7.632 -0.767 1.00 76.31 125 LEU A N 1
ATOM 996 C CA . LEU A 1 125 ? -9.216 -7.766 -1.097 1.00 76.31 125 LEU A CA 1
ATOM 997 C C . LEU A 1 125 ? -9.850 -9.042 -0.548 1.00 76.31 125 LEU A C 1
ATOM 999 O O . LEU A 1 125 ? -10.890 -8.964 0.105 1.00 76.31 125 LEU A O 1
ATOM 1003 N N . ASP A 1 126 ? -9.221 -10.193 -0.770 1.00 77.38 126 ASP A N 1
ATOM 1004 C CA . ASP A 1 126 ? -9.716 -11.482 -0.286 1.00 77.38 126 ASP A CA 1
ATOM 1005 C C . ASP A 1 126 ? -9.776 -11.512 1.242 1.00 77.38 126 ASP A C 1
ATOM 1007 O O . ASP A 1 126 ? -10.746 -12.021 1.816 1.00 77.38 126 ASP A O 1
ATOM 1011 N N . ASP A 1 127 ? -8.785 -10.902 1.908 1.00 71.19 127 ASP A N 1
ATOM 1012 C CA . ASP A 1 127 ? -8.772 -10.741 3.356 1.00 71.19 127 ASP A CA 1
ATOM 1013 C C . ASP A 1 127 ? -9.942 -9.865 3.871 1.00 71.19 127 ASP A C 1
ATOM 1015 O O . ASP A 1 127 ? -10.312 -9.954 5.040 1.00 71.19 127 ASP A O 1
ATOM 1019 N N . TYR A 1 128 ? -10.557 -9.033 3.023 1.00 63.69 128 TYR A N 1
ATOM 1020 C CA . TYR A 1 128 ? -11.687 -8.172 3.403 1.00 63.69 128 TYR A CA 1
ATOM 1021 C C . TYR A 1 128 ? -13.042 -8.664 2.909 1.00 63.69 128 TYR A C 1
ATOM 1023 O O . TYR A 1 128 ? -14.029 -8.473 3.619 1.00 63.69 128 TYR A O 1
ATOM 1031 N N . HIS A 1 129 ? -13.125 -9.353 1.770 1.00 59.59 129 HIS A N 1
ATOM 1032 C CA . HIS A 1 129 ? -14.380 -9.933 1.279 1.00 59.59 129 HIS A CA 1
ATOM 1033 C C . HIS A 1 129 ? -15.029 -10.865 2.313 1.00 59.59 129 HIS A C 1
ATOM 1035 O O . HIS A 1 129 ? -16.252 -10.936 2.406 1.00 59.59 129 HIS A O 1
ATOM 1041 N N . HIS A 1 130 ? -14.226 -11.539 3.139 1.00 48.53 130 HIS A N 1
ATOM 1042 C CA . HIS A 1 130 ? -14.723 -12.402 4.211 1.00 48.53 130 HIS A CA 1
ATOM 1043 C C . HIS A 1 130 ? -15.060 -11.665 5.523 1.00 48.53 130 HIS A C 1
ATOM 1045 O O . HIS A 1 130 ? -15.648 -12.262 6.424 1.00 48.53 130 HIS A O 1
ATOM 1051 N N . LEU A 1 131 ? -14.687 -10.387 5.648 1.00 43.66 131 LEU A N 1
ATOM 1052 C CA . LEU A 1 131 ? -14.982 -9.529 6.802 1.00 43.66 131 LEU A CA 1
ATOM 1053 C C . LEU A 1 131 ? -16.207 -8.633 6.567 1.00 43.66 131 LEU A C 1
ATOM 1055 O O . LEU A 1 131 ? -16.807 -8.161 7.531 1.00 43.66 131 LEU A O 1
ATOM 1059 N N . VAL A 1 132 ? -16.621 -8.439 5.310 1.00 37.00 132 VAL A N 1
ATOM 1060 C CA . VAL A 1 132 ? -17.8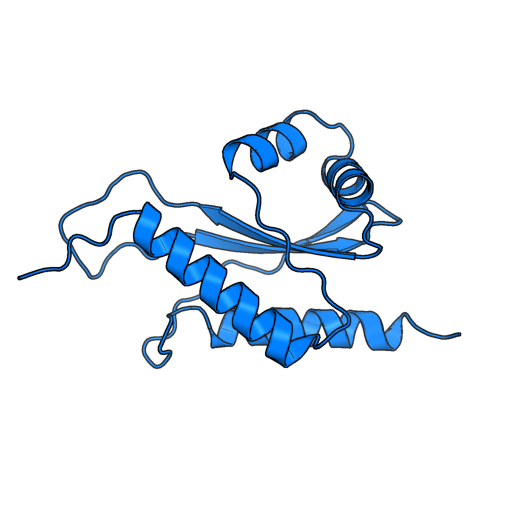86 -7.790 4.939 1.00 37.00 132 VAL A CA 1
ATOM 1061 C C . VAL A 1 132 ? -19.017 -8.827 4.965 1.00 37.00 132 VAL A C 1
ATOM 1063 O O . VAL A 1 132 ? -19.547 -9.241 3.937 1.00 37.00 132 VAL A O 1
ATOM 1066 N N . VAL A 1 133 ? -19.403 -9.272 6.162 1.00 32.81 133 VAL A N 1
ATOM 1067 C CA . VAL A 1 133 ? -20.728 -9.876 6.371 1.00 32.81 133 VAL A CA 1
ATOM 1068 C C . VAL A 1 133 ? -21.634 -8.757 6.877 1.00 32.81 133 VAL A C 1
ATOM 1070 O O . VAL A 1 133 ? -21.382 -8.205 7.946 1.00 32.81 133 VAL A O 1
ATOM 1073 N N . LYS A 1 134 ? -22.628 -8.378 6.064 1.00 32.16 134 LYS A N 1
ATOM 1074 C CA . LYS A 1 134 ? -23.686 -7.429 6.447 1.00 32.16 134 LYS A CA 1
ATOM 1075 C C . LYS A 1 134 ? -24.472 -7.909 7.661 1.00 32.16 134 LYS A C 1
ATOM 1077 O O . LYS A 1 134 ? -24.763 -9.125 7.721 1.00 32.16 134 LYS A O 1
#

Foldseek 3Di:
DDDLCDPVNVVVVVLVLLVVLCCVQVNPNDDRDDDDLVVLVCLVPPDPLSLLVVCVVVVDQKDFDWRWAFDPDPDPDPPDDDTFIWTWIAGNVVSDIDTDDTAAFDPPDPGRRNVVSNVVSNVSVVVCVVVPDD

pLDDT: mean 71.54, std 14.14, range [29.52, 88.5]

Organism: NCBI:txid2200907